Protein AF-A0A7T7BHZ4-F1 (afdb_monomer)

Mean predicted aligned error: 7.41 Å

Radius of gyration: 16.72 Å; Cα contacts (8 Å, |Δi|>4): 262; chains: 1; bounding box: 43×34×44 Å

Secondary structure (DSSP, 8-state):
-----EEEEEEEE-----B-TT--B--HHHHHHHHHHHHHHTTTGGGTSSPPEEEEESS--GGGGTTTTGGGTT-SEEEEEEEEE--TTEEE--TTT--TTHHHHHHHHHHHHHHTTEE-----GGGEEEE--SSSPPPEEEE--S--EESSS--

InterPro domains:
  IPR000719 Protein kinase domain [PS50011] (1-155)
  IPR011009 Protein kinase-like domain superfamily [SSF56112] (2-136)

Foldseek 3Di:
DPPADKDKDKDFPPDAPAADPLRFGPDQVVFVQVLLVLCVVLCLCVVVQAWHWDAKDDQDDLVVVPPVSVVNVPGPTRMIITITDDQPPKDQADPPPDDPVAVVQNVVSQVSSVVSQKDQVDPDSRQWIWGDDPDPPDIHIYGHDDDMGGNPRGD

Sequence (155 aa):
MDGQKYALKLFHDNGDPGYTEKGRDLNRFRCELNAHKKLFACGVCARSFVPKFYGYINRMDPAAFHPAFQHFSQDKLKPRAILLEYLPNAESLNCINYSDTLYPQAIEGMKEIHRAGVHHRDLYPRNLLLVRGQTDSWPAVTTKLPSWRDLEKHW

Organism: Penicillium digitatum (NCBI:txid36651)

Solvent-accessible surface area (backbone atoms only — not comparable to full-atom values): 8891 Å² total; per-residue (Å²): 131,82,88,77,71,66,34,76,49,77,39,86,40,87,71,86,74,51,56,47,97,51,55,42,72,60,37,66,65,61,33,38,53,51,26,49,52,35,33,50,75,64,47,40,26,83,68,59,31,32,67,41,75,78,51,69,46,80,59,45,66,34,75,85,44,64,74,83,32,56,90,51,66,79,50,92,36,51,31,34,36,41,36,32,54,50,65,70,74,55,36,58,36,47,99,78,80,64,51,86,78,45,51,60,44,42,52,50,35,51,52,52,39,46,74,43,42,30,42,52,90,49,87,50,46,71,26,28,25,35,33,53,54,99,54,98,55,76,66,44,42,27,58,46,91,56,69,40,32,54,54,89,48,57,118

pLDDT: mean 81.58, std 15.33, range [34.91, 96.38]

Nearest PDB structures (foldseek):
  4yzc-assembly2_B  TM=5.840E-01  e=8.422E-04  Homo sapiens
  6w3a-assembly1_A  TM=6.632E-01  e=2.604E-03  Homo sapiens
  4yzc-assembly1_A  TM=5.394E-01  e=2.953E-03  Homo sapiens
  4yzd-assembly3_C  TM=5.026E-01  e=2.158E-03  Homo sapiens
  4yzd-assembly1_A  TM=4.798E-01  e=7.105E-03  Homo sapiens

Structure (mmCIF, N/CA/C/O backbone):
data_AF-A0A7T7BHZ4-F1
#
_entry.id   AF-A0A7T7BHZ4-F1
#
loop_
_atom_site.group_PDB
_atom_site.id
_atom_site.type_symbol
_atom_site.label_atom_id
_atom_site.label_alt_id
_atom_site.label_comp_id
_atom_site.label_asym_id
_atom_site.label_entity_id
_atom_site.label_seq_id
_atom_site.pdbx_PDB_ins_code
_atom_site.Cartn_x
_atom_site.Cartn_y
_atom_site.Cartn_z
_atom_site.occupancy
_atom_site.B_iso_or_equiv
_atom_site.auth_seq_id
_atom_site.auth_comp_id
_atom_site.auth_asym_id
_atom_site.auth_atom_id
_atom_site.pdbx_PDB_model_num
ATOM 1 N N . MET A 1 1 ? -22.000 9.605 -16.236 1.00 44.59 1 MET A N 1
ATOM 2 C CA . MET A 1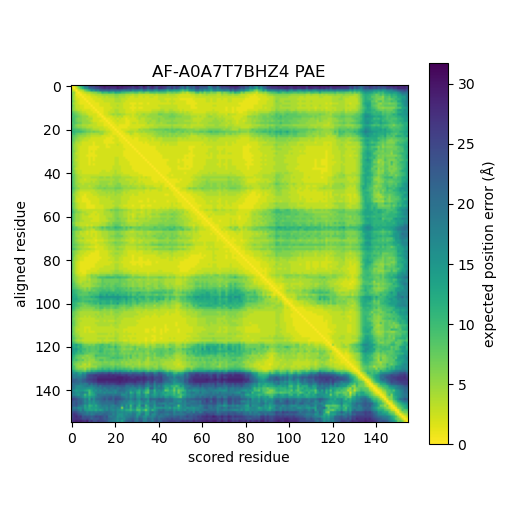 1 ? -21.024 8.776 -15.501 1.00 44.59 1 MET A CA 1
ATOM 3 C C . MET A 1 1 ? -20.749 9.506 -14.207 1.00 44.59 1 MET A C 1
ATOM 5 O O . MET A 1 1 ? -20.151 10.574 -14.259 1.00 44.59 1 MET A O 1
ATOM 9 N N . ASP A 1 2 ? -21.283 9.014 -13.094 1.00 58.66 2 ASP A N 1
ATOM 10 C CA . ASP A 1 2 ? -21.106 9.665 -11.796 1.00 58.66 2 ASP A CA 1
ATOM 11 C C . ASP A 1 2 ? -19.622 9.686 -11.430 1.00 58.66 2 AS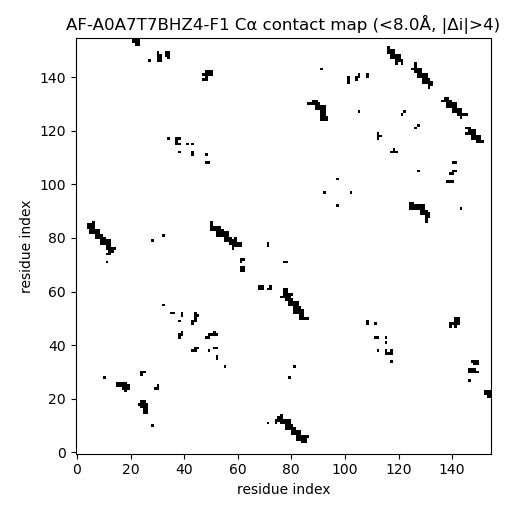P A C 1
ATOM 13 O O . ASP A 1 2 ? -18.925 8.680 -11.570 1.00 58.66 2 ASP A O 1
ATOM 17 N N . GLY A 1 3 ? -19.128 10.866 -11.043 1.00 78.38 3 GLY A N 1
ATOM 18 C CA . GLY A 1 3 ? -17.718 11.176 -10.797 1.00 78.38 3 GLY A CA 1
ATOM 19 C C . GLY A 1 3 ? -17.145 10.485 -9.560 1.00 78.38 3 GLY A C 1
ATOM 20 O O . GLY A 1 3 ? -16.725 11.149 -8.611 1.00 78.38 3 GLY A O 1
ATOM 21 N N . GLN A 1 4 ? -17.131 9.152 -9.565 1.00 84.81 4 GLN A N 1
ATOM 22 C CA . GLN A 1 4 ? -16.566 8.330 -8.507 1.00 84.81 4 GLN A CA 1
ATOM 23 C C . GLN A 1 4 ? -15.074 8.639 -8.356 1.00 84.81 4 GLN A C 1
ATOM 25 O O . GLN A 1 4 ? -14.287 8.499 -9.294 1.00 84.81 4 GLN A O 1
ATOM 30 N N . LYS A 1 5 ? -14.685 9.064 -7.152 1.00 90.38 5 LYS A N 1
ATOM 31 C CA . LYS A 1 5 ? -13.295 9.378 -6.821 1.00 90.38 5 LYS A CA 1
ATOM 32 C C . LYS A 1 5 ? -12.555 8.124 -6.367 1.00 90.38 5 LYS A C 1
ATOM 34 O O . LYS A 1 5 ? -13.116 7.275 -5.673 1.00 90.38 5 LYS A O 1
ATOM 39 N N . TYR A 1 6 ? -11.274 8.070 -6.714 1.00 91.44 6 TYR A N 1
ATOM 40 C CA . TYR A 1 6 ? -10.338 7.023 -6.316 1.00 91.44 6 TYR A CA 1
ATOM 41 C C . TYR A 1 6 ? -9.026 7.640 -5.841 1.00 91.44 6 TYR A C 1
ATOM 43 O O . TYR A 1 6 ? -8.652 8.734 -6.267 1.00 91.44 6 TYR A O 1
ATOM 51 N N . ALA A 1 7 ? -8.319 6.928 -4.969 1.00 91.19 7 ALA A N 1
ATOM 52 C CA . ALA A 1 7 ? -6.952 7.257 -4.611 1.00 91.19 7 ALA A CA 1
ATOM 53 C C . ALA A 1 7 ? -6.000 6.442 -5.493 1.00 91.19 7 ALA A C 1
ATOM 55 O O . ALA A 1 7 ? -6.056 5.212 -5.513 1.00 91.19 7 ALA A O 1
ATOM 56 N N . LEU A 1 8 ? -5.119 7.125 -6.221 1.00 92.19 8 LEU A N 1
ATOM 57 C CA . LEU A 1 8 ? -4.091 6.484 -7.030 1.00 92.19 8 LEU A CA 1
ATOM 58 C C . LEU A 1 8 ? -2.738 6.628 -6.336 1.00 92.19 8 LEU A C 1
ATOM 60 O O . LEU A 1 8 ? -2.242 7.739 -6.153 1.00 92.19 8 LEU A O 1
ATOM 64 N N . LYS A 1 9 ? -2.126 5.503 -5.966 1.00 91.94 9 LYS A N 1
ATOM 65 C CA . LYS A 1 9 ? -0.779 5.490 -5.397 1.00 91.94 9 LYS A CA 1
ATOM 66 C C . LYS A 1 9 ? 0.242 5.125 -6.465 1.00 91.94 9 LYS A C 1
ATOM 68 O O . LYS A 1 9 ? 0.214 4.008 -6.976 1.00 91.94 9 LYS A O 1
ATOM 73 N N . LEU A 1 10 ? 1.141 6.058 -6.768 1.00 92.56 10 LEU A N 1
ATOM 74 C CA . LEU A 1 10 ? 2.168 5.925 -7.802 1.00 92.56 10 LEU A CA 1
ATOM 75 C C . LEU A 1 10 ? 3.511 5.464 -7.235 1.00 92.56 10 LEU A C 1
ATOM 77 O O . LEU A 1 10 ? 3.883 5.798 -6.109 1.00 92.56 10 LEU A O 1
ATOM 81 N N . PHE A 1 11 ? 4.240 4.713 -8.053 1.00 93.25 11 PHE A N 1
ATOM 82 C CA . PHE A 1 11 ? 5.553 4.168 -7.745 1.00 93.25 11 PHE A CA 1
ATOM 83 C C . PHE A 1 11 ? 6.479 4.379 -8.942 1.00 93.25 11 PHE A C 1
ATOM 85 O O . PHE A 1 11 ? 6.131 3.992 -10.061 1.00 93.25 11 PHE A O 1
ATOM 92 N N . HIS A 1 12 ? 7.663 4.936 -8.683 1.00 93.00 12 HIS A N 1
ATOM 93 C CA . HIS A 1 12 ? 8.766 4.931 -9.643 1.00 93.00 12 HIS A CA 1
ATOM 94 C C . HIS A 1 12 ? 9.166 3.486 -9.953 1.00 93.00 12 HIS A C 1
ATOM 96 O O . HIS A 1 12 ? 9.281 2.661 -9.037 1.00 93.00 12 HIS A O 1
ATOM 102 N N . ASP A 1 13 ? 9.369 3.182 -11.232 1.00 93.69 13 ASP A N 1
ATOM 103 C CA . ASP A 1 13 ? 9.891 1.890 -11.665 1.00 93.69 13 ASP A CA 1
ATOM 104 C C . ASP A 1 13 ? 11.385 2.031 -11.980 1.00 93.69 13 ASP A C 1
ATOM 106 O O . ASP A 1 13 ? 11.783 2.659 -12.957 1.00 93.69 13 ASP A O 1
ATOM 110 N N . ASN A 1 14 ? 12.219 1.438 -11.126 1.00 90.38 14 ASN A N 1
ATOM 111 C CA . ASN A 1 14 ? 13.675 1.437 -11.277 1.00 90.38 14 ASN A CA 1
ATOM 112 C C . ASN A 1 14 ? 14.199 0.080 -11.789 1.00 90.38 14 ASN A C 1
ATOM 114 O O . ASN A 1 14 ? 15.398 -0.181 -11.719 1.00 90.38 14 ASN A O 1
ATOM 118 N N . GLY A 1 15 ? 13.313 -0.793 -12.285 1.00 91.50 15 GLY A N 1
ATOM 119 C CA . GLY A 1 15 ? 13.624 -2.178 -12.634 1.00 91.50 15 GLY A CA 1
ATOM 120 C C . GLY A 1 15 ? 13.419 -3.140 -11.461 1.00 91.50 15 GLY A C 1
ATOM 121 O O . GLY A 1 15 ? 12.872 -2.772 -10.419 1.00 91.50 15 GLY A O 1
ATOM 122 N N . ASP A 1 16 ? 13.824 -4.403 -11.633 1.00 93.00 16 ASP A N 1
ATOM 123 C CA . ASP A 1 16 ? 13.732 -5.401 -10.562 1.00 93.00 16 ASP A CA 1
ATOM 124 C C . ASP A 1 16 ? 14.998 -5.367 -9.687 1.00 93.00 16 ASP A C 1
ATOM 126 O O . ASP A 1 16 ? 16.063 -5.765 -10.158 1.00 93.00 16 ASP A O 1
ATOM 130 N N . PRO A 1 17 ? 14.911 -4.919 -8.420 1.00 92.81 17 PRO A N 1
ATOM 131 C CA . PRO A 1 17 ? 16.029 -4.996 -7.482 1.00 92.81 17 PRO A CA 1
ATOM 132 C C . PRO A 1 17 ? 16.268 -6.421 -6.956 1.00 92.81 17 PRO A C 1
ATOM 134 O O . PRO A 1 17 ? 17.215 -6.639 -6.206 1.00 92.81 17 PRO A O 1
ATOM 137 N N . GLY A 1 18 ? 15.403 -7.383 -7.296 1.00 93.94 18 GLY A N 1
ATOM 138 C CA . GLY A 1 18 ? 15.508 -8.770 -6.867 1.00 93.94 18 GLY A CA 1
ATOM 139 C C . GLY A 1 18 ? 15.081 -8.990 -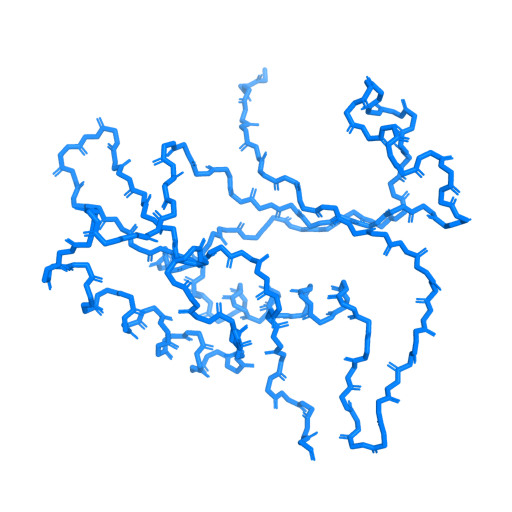5.416 1.00 93.94 18 GLY A C 1
ATOM 140 O O .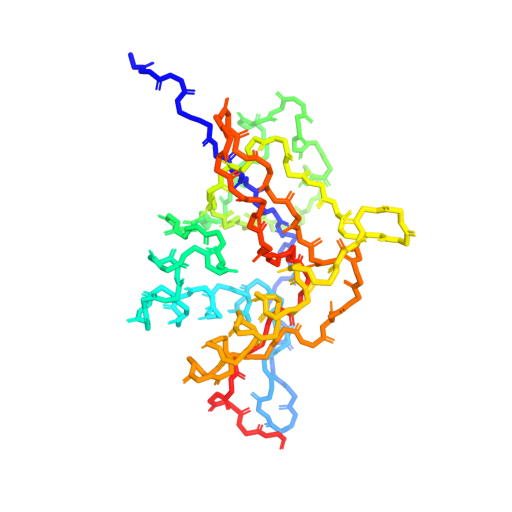 GLY A 1 18 ? 14.121 -8.390 -4.914 1.00 93.94 18 GLY A O 1
ATOM 141 N N . TYR A 1 19 ? 15.790 -9.900 -4.754 1.00 92.19 19 TYR A N 1
ATOM 142 C CA . TYR A 1 19 ? 15.498 -10.384 -3.409 1.00 92.19 19 TYR A CA 1
ATOM 143 C C . TYR A 1 19 ? 16.742 -10.266 -2.527 1.00 92.19 19 TYR A C 1
ATOM 145 O O . TYR A 1 19 ? 17.867 -10.323 -3.017 1.00 92.19 19 TYR A O 1
ATOM 153 N N . THR A 1 20 ? 16.561 -10.128 -1.214 1.00 89.81 20 THR A N 1
ATOM 154 C CA . THR A 1 20 ? 17.662 -10.364 -0.269 1.00 89.81 20 THR A CA 1
ATOM 155 C C . THR A 1 20 ? 18.021 -11.844 -0.220 1.00 89.81 20 THR A C 1
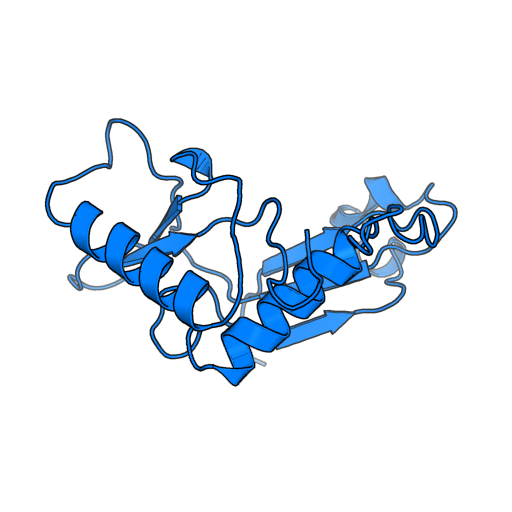ATOM 157 O O . THR A 1 20 ? 17.175 -12.676 -0.536 1.00 89.81 20 THR A O 1
ATOM 160 N N . GLU A 1 21 ? 19.176 -12.175 0.355 1.00 89.62 21 GLU A N 1
ATOM 161 C CA . GLU A 1 21 ? 19.589 -13.559 0.654 1.00 89.62 21 GLU A CA 1
ATOM 162 C C . GLU A 1 21 ? 18.509 -14.371 1.378 1.00 89.62 21 GLU A C 1
ATOM 164 O O . GLU A 1 21 ? 18.260 -15.523 1.044 1.00 89.62 21 GLU A O 1
ATOM 169 N N . LYS A 1 22 ? 17.790 -13.740 2.311 1.00 88.19 22 LYS A N 1
ATOM 170 C CA . LYS A 1 22 ? 16.705 -14.381 3.060 1.00 88.19 22 LYS A CA 1
ATOM 171 C C . LYS A 1 22 ? 15.368 -14.453 2.303 1.00 88.19 22 LYS A C 1
ATOM 173 O O . LYS A 1 22 ? 14.334 -14.719 2.883 1.00 88.19 22 LYS A O 1
ATOM 178 N N . GLY A 1 23 ? 15.345 -14.158 1.003 1.00 85.38 23 GLY A N 1
ATOM 179 C CA . GLY A 1 23 ? 14.140 -14.242 0.167 1.00 85.38 23 GLY A CA 1
ATOM 180 C C . GLY A 1 23 ? 13.175 -13.051 0.259 1.00 85.38 23 GLY A C 1
ATOM 181 O O . GLY A 1 23 ? 12.141 -13.046 -0.415 1.00 85.38 23 GLY A O 1
ATOM 182 N N . ARG A 1 24 ? 13.496 -12.001 1.031 1.00 83.56 24 ARG A N 1
ATOM 183 C CA . ARG A 1 24 ? 12.696 -10.767 1.065 1.00 83.56 24 ARG A CA 1
ATOM 184 C C . ARG A 1 24 ? 12.749 -10.052 -0.277 1.00 83.56 24 ARG A C 1
ATOM 186 O O . ARG A 1 24 ? 13.814 -9.686 -0.759 1.00 83.56 24 ARG A O 1
ATOM 193 N N . ASP A 1 25 ? 11.574 -9.757 -0.807 1.00 89.50 25 ASP A N 1
ATOM 194 C CA . ASP A 1 25 ? 11.404 -8.974 -2.023 1.00 89.50 25 ASP A CA 1
ATOM 195 C C . ASP A 1 25 ? 11.810 -7.507 -1.813 1.00 89.50 25 ASP A C 1
ATOM 197 O O . ASP A 1 25 ? 11.361 -6.850 -0.865 1.00 89.50 25 ASP A O 1
ATOM 201 N N . LEU A 1 26 ? 12.687 -6.996 -2.677 1.00 89.75 26 LEU A N 1
ATOM 202 C CA . LEU A 1 26 ? 13.167 -5.615 -2.615 1.00 89.75 26 LEU A CA 1
ATOM 203 C C . LEU A 1 26 ? 12.317 -4.661 -3.463 1.00 89.75 26 LEU A C 1
ATOM 205 O O . LEU A 1 26 ? 12.443 -3.442 -3.330 1.00 89.75 26 LEU A O 1
ATOM 209 N N . ASN A 1 27 ? 11.418 -5.179 -4.304 1.00 91.81 27 ASN A N 1
ATOM 210 C CA . ASN A 1 27 ? 10.570 -4.348 -5.144 1.00 91.81 27 ASN A CA 1
ATOM 211 C C . ASN A 1 27 ? 9.381 -3.803 -4.335 1.00 91.81 27 ASN A C 1
ATOM 213 O O . ASN A 1 27 ? 8.424 -4.516 -4.030 1.00 91.81 27 ASN A O 1
ATOM 217 N N . ARG A 1 28 ? 9.422 -2.503 -4.013 1.00 89.19 28 ARG A N 1
ATOM 218 C CA . ARG A 1 28 ? 8.400 -1.832 -3.190 1.00 89.19 28 ARG A CA 1
ATOM 219 C C . ARG A 1 28 ? 6.984 -1.972 -3.758 1.00 89.19 28 ARG A C 1
ATOM 221 O O . ARG A 1 28 ? 6.063 -2.242 -2.993 1.00 89.19 28 ARG A O 1
ATOM 228 N N . PHE A 1 29 ? 6.813 -1.804 -5.071 1.00 92.19 29 PHE A N 1
ATOM 229 C CA . PHE A 1 29 ? 5.509 -1.955 -5.721 1.00 92.19 29 PHE A CA 1
ATOM 230 C C . PHE A 1 29 ? 4.992 -3.394 -5.598 1.00 92.19 29 PHE A C 1
ATOM 232 O O . PHE A 1 29 ? 3.834 -3.596 -5.249 1.00 92.19 29 PHE A O 1
ATOM 239 N N . ARG A 1 30 ? 5.849 -4.397 -5.840 1.00 92.75 30 ARG A N 1
ATOM 240 C CA . ARG A 1 30 ? 5.487 -5.823 -5.752 1.00 92.75 30 ARG A CA 1
ATOM 241 C C . ARG A 1 30 ? 5.090 -6.214 -4.328 1.00 92.75 30 ARG A C 1
ATOM 243 O O . ARG A 1 30 ? 4.054 -6.850 -4.152 1.00 92.75 30 ARG A O 1
ATOM 250 N N . CYS A 1 31 ? 5.855 -5.777 -3.327 1.00 91.06 31 CYS A N 1
ATOM 251 C CA . CYS A 1 31 ? 5.519 -5.963 -1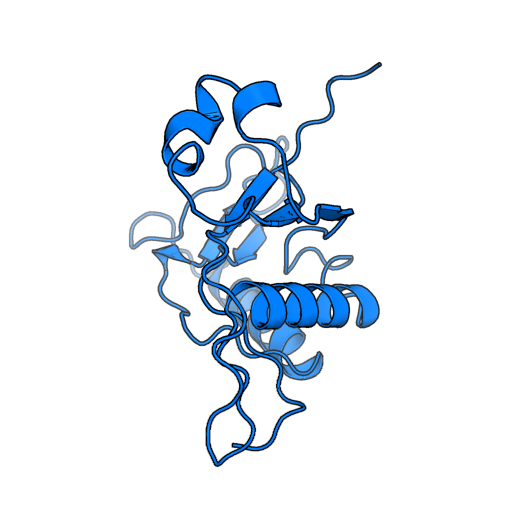.912 1.00 91.06 31 CYS A CA 1
ATOM 252 C C . CYS A 1 31 ? 4.138 -5.399 -1.572 1.00 91.06 31 CYS A C 1
ATOM 254 O O . CYS A 1 31 ? 3.309 -6.094 -0.988 1.00 91.06 31 CYS A O 1
ATOM 256 N N . GLU A 1 32 ? 3.879 -4.152 -1.965 1.00 90.69 32 GLU A N 1
ATOM 257 C CA . GLU A 1 32 ? 2.639 -3.474 -1.604 1.00 90.69 32 GLU A CA 1
ATOM 258 C C . GLU A 1 32 ? 1.423 -4.018 -2.368 1.00 90.69 32 GLU A C 1
ATOM 260 O O . GLU A 1 32 ? 0.359 -4.220 -1.783 1.00 90.69 32 GLU A O 1
ATOM 265 N N . LEU A 1 33 ? 1.591 -4.348 -3.651 1.00 93.06 33 LEU A N 1
ATOM 266 C CA . LEU A 1 33 ? 0.559 -5.005 -4.447 1.00 93.06 33 LEU A CA 1
ATOM 267 C C . LEU A 1 33 ? 0.173 -6.366 -3.853 1.00 93.06 33 LEU A C 1
ATOM 269 O O . LEU A 1 33 ? -1.014 -6.674 -3.758 1.00 93.06 33 LEU A O 1
ATOM 273 N N . ASN A 1 34 ? 1.154 -7.176 -3.447 1.00 92.75 34 ASN A N 1
ATOM 274 C CA . ASN A 1 34 ? 0.889 -8.483 -2.845 1.00 92.75 34 ASN A CA 1
ATOM 275 C C . ASN A 1 34 ? 0.176 -8.348 -1.498 1.00 92.75 34 ASN A C 1
ATOM 277 O O . ASN A 1 34 ? -0.793 -9.063 -1.258 1.00 92.75 34 ASN A O 1
ATOM 281 N N . ALA A 1 35 ? 0.579 -7.384 -0.665 1.00 91.06 35 ALA A N 1
ATOM 282 C CA . ALA A 1 35 ? -0.115 -7.099 0.585 1.00 91.06 35 ALA A CA 1
ATOM 283 C C . ALA A 1 35 ? -1.593 -6.744 0.350 1.00 91.06 35 ALA A C 1
ATOM 285 O O . ALA A 1 35 ? -2.469 -7.320 0.990 1.00 91.06 35 ALA A O 1
ATOM 286 N N . HIS A 1 36 ? -1.902 -5.868 -0.611 1.00 91.56 36 HIS A N 1
ATOM 287 C CA . HIS A 1 36 ? -3.296 -5.545 -0.929 1.00 91.56 36 HIS A CA 1
ATOM 288 C C . HIS A 1 36 ? -4.085 -6.716 -1.493 1.00 91.56 36 HIS A C 1
ATOM 290 O O . HIS A 1 36 ? -5.237 -6.900 -1.107 1.00 91.56 36 HIS A O 1
ATOM 296 N N . LYS A 1 37 ? -3.476 -7.538 -2.352 1.00 93.38 37 LYS A N 1
ATOM 297 C CA . LYS A 1 37 ? -4.117 -8.762 -2.846 1.00 93.38 37 LYS A CA 1
ATOM 298 C C . LYS A 1 37 ? -4.477 -9.711 -1.702 1.00 93.38 37 LYS A C 1
ATOM 300 O O . LYS A 1 37 ? -5.581 -10.245 -1.706 1.00 93.38 37 LYS A O 1
ATOM 305 N N . LYS A 1 38 ? -3.598 -9.873 -0.707 1.00 92.75 38 LYS A N 1
ATOM 306 C CA . LYS A 1 38 ? -3.866 -10.699 0.481 1.00 92.75 38 LYS A CA 1
ATOM 307 C C . LYS A 1 38 ? -4.966 -10.125 1.357 1.00 92.75 38 LYS A C 1
ATOM 309 O O . LYS A 1 38 ? -5.921 -10.824 1.674 1.00 92.75 38 LYS A O 1
ATOM 314 N N . LEU A 1 39 ? -4.886 -8.837 1.682 1.00 90.62 39 LEU A N 1
ATOM 315 C CA . LEU A 1 39 ? -5.904 -8.155 2.486 1.00 90.62 39 LEU A CA 1
ATOM 316 C C . LEU A 1 39 ? -7.286 -8.204 1.819 1.00 90.62 39 LEU A C 1
ATOM 318 O O . LEU A 1 39 ? -8.294 -8.388 2.503 1.00 90.62 39 LEU A O 1
ATOM 322 N N . PHE A 1 40 ? -7.329 -8.088 0.490 1.00 92.12 40 PHE A N 1
ATOM 323 C CA . PHE A 1 40 ? -8.544 -8.255 -0.298 1.00 92.12 40 PHE A CA 1
ATOM 324 C C . PHE A 1 40 ? -9.063 -9.699 -0.243 1.00 92.12 40 PHE A C 1
ATOM 326 O O . PHE A 1 40 ? -10.222 -9.908 0.110 1.00 92.12 40 PHE A O 1
ATOM 333 N N . ALA A 1 41 ? -8.208 -10.691 -0.514 1.00 93.62 41 ALA A N 1
ATOM 334 C CA . ALA A 1 41 ? -8.576 -12.109 -0.498 1.00 93.62 41 ALA A CA 1
ATOM 335 C C . ALA A 1 41 ? -9.062 -12.591 0.882 1.00 93.62 41 ALA A C 1
ATOM 337 O O . ALA A 1 41 ? -9.980 -13.399 0.964 1.00 93.62 41 ALA A O 1
ATOM 338 N N . CYS A 1 42 ? -8.498 -12.056 1.968 1.00 92.56 42 CYS A N 1
ATOM 339 C CA . CYS A 1 42 ? -8.901 -12.353 3.345 1.00 92.56 42 CYS A CA 1
ATOM 340 C C . CYS A 1 42 ? -10.089 -11.503 3.844 1.00 92.56 42 CYS A C 1
ATOM 342 O O . CYS A 1 42 ? -10.410 -11.534 5.033 1.00 92.56 42 CYS A O 1
ATOM 344 N N . GLY A 1 43 ? -10.716 -10.686 2.988 1.00 90.56 43 GLY A N 1
ATOM 345 C CA . GLY A 1 43 ? -11.881 -9.876 3.356 1.00 90.56 43 GLY A CA 1
ATOM 346 C C . GLY A 1 43 ? -11.598 -8.770 4.382 1.00 90.56 43 GLY A C 1
ATOM 347 O O . GLY A 1 43 ? -12.524 -8.259 5.012 1.00 90.56 43 GLY A O 1
ATOM 348 N N . VAL A 1 44 ? -10.336 -8.373 4.584 1.00 88.38 44 VAL A N 1
ATOM 349 C CA . VAL A 1 44 ? -9.979 -7.280 5.509 1.00 88.38 44 VAL A CA 1
ATOM 350 C C . VAL A 1 44 ? -10.523 -5.943 4.995 1.00 88.38 44 VAL A C 1
ATOM 352 O O . VAL A 1 44 ? -11.064 -5.161 5.774 1.00 88.38 44 VAL A O 1
ATOM 355 N N . CYS A 1 45 ? -10.465 -5.713 3.678 1.00 86.19 45 CYS A N 1
ATOM 356 C CA . CYS A 1 45 ? -11.024 -4.514 3.042 1.00 86.19 45 CYS A CA 1
ATOM 357 C C . CYS A 1 45 ? -12.547 -4.392 3.230 1.00 86.19 45 CYS A C 1
ATOM 359 O O . CYS A 1 45 ? -13.055 -3.296 3.438 1.00 86.19 45 CYS A O 1
ATOM 361 N N . ALA A 1 46 ? -13.286 -5.507 3.184 1.00 85.56 46 ALA A N 1
ATOM 362 C CA . ALA A 1 46 ? -14.745 -5.506 3.348 1.00 85.56 46 ALA A CA 1
ATOM 363 C C . ALA A 1 46 ? -15.185 -5.135 4.775 1.00 85.56 46 ALA A C 1
ATOM 365 O O . ALA A 1 46 ? -16.307 -4.684 4.981 1.00 85.56 46 ALA A O 1
ATOM 366 N N . ARG A 1 47 ? -14.284 -5.301 5.750 1.00 84.31 47 ARG A N 1
ATOM 367 C CA . ARG A 1 47 ? -14.484 -4.947 7.160 1.00 84.31 47 ARG A CA 1
ATOM 368 C C . ARG A 1 47 ? -13.990 -3.536 7.498 1.00 84.31 47 ARG A C 1
ATOM 370 O O . ARG A 1 47 ? -13.923 -3.181 8.667 1.00 84.31 47 ARG A O 1
ATOM 377 N N . SER A 1 48 ? -13.636 -2.739 6.487 1.00 83.62 48 SER A N 1
ATOM 378 C CA . SER A 1 48 ? -13.276 -1.316 6.599 1.00 83.62 48 SER A CA 1
ATOM 379 C C . SER A 1 48 ? -12.024 -0.991 7.429 1.00 83.62 48 SER A C 1
ATOM 381 O O . SER A 1 48 ? -11.769 0.174 7.720 1.00 83.62 48 SER A O 1
ATOM 383 N N . PHE A 1 49 ? -11.190 -1.981 7.766 1.00 82.69 49 PHE A N 1
ATOM 384 C CA . PHE A 1 49 ? -9.909 -1.743 8.451 1.00 82.69 49 PHE A CA 1
ATOM 385 C C . PHE A 1 49 ? -8.809 -1.238 7.508 1.00 82.69 49 PHE A C 1
ATOM 387 O O . PHE A 1 49 ? -7.861 -0.570 7.923 1.00 82.69 49 PHE A O 1
ATOM 394 N N . VAL A 1 50 ? -8.927 -1.536 6.215 1.00 85.50 50 VAL A N 1
ATOM 395 C CA . VAL A 1 50 ? -7.996 -1.137 5.150 1.00 85.50 50 VAL A CA 1
ATOM 396 C C . VAL A 1 50 ? -8.830 -0.587 3.989 1.00 85.50 50 VAL A C 1
ATOM 398 O O . VAL A 1 50 ? -9.892 -1.159 3.729 1.00 85.50 50 VAL A O 1
ATOM 401 N N . PRO A 1 51 ? -8.382 0.461 3.266 1.00 88.50 51 PRO A N 1
ATOM 402 C CA . PRO A 1 51 ? -9.127 0.975 2.119 1.00 88.50 51 PRO A CA 1
ATOM 403 C C . PRO A 1 51 ? -9.372 -0.132 1.085 1.00 88.50 51 PRO A C 1
ATOM 405 O O . PRO A 1 51 ? -8.521 -1.013 0.901 1.00 88.50 51 PRO A O 1
ATOM 408 N N . LYS A 1 52 ? -10.509 -0.096 0.380 1.00 90.31 52 LYS A N 1
ATOM 409 C CA . LYS A 1 52 ? -10.765 -1.078 -0.688 1.00 90.31 52 LYS A CA 1
ATOM 410 C C . LYS A 1 52 ? -9.691 -1.007 -1.770 1.00 90.31 52 LYS A C 1
ATOM 412 O O . LYS A 1 52 ? -9.259 0.071 -2.176 1.00 90.31 52 LYS A O 1
ATOM 417 N N . PHE A 1 53 ? -9.292 -2.180 -2.249 1.00 91.44 53 PHE A N 1
ATOM 418 C CA . PHE A 1 53 ? -8.377 -2.350 -3.370 1.00 91.44 53 PHE A CA 1
ATOM 419 C C . PHE A 1 53 ? -9.172 -2.610 -4.650 1.00 91.44 53 PHE A C 1
ATOM 421 O O . PHE A 1 53 ? -9.958 -3.554 -4.699 1.00 91.44 53 PHE A O 1
ATOM 428 N N . TYR A 1 54 ? -8.955 -1.791 -5.682 1.00 94.31 54 TYR A N 1
ATOM 429 C CA . TYR A 1 54 ? -9.654 -1.915 -6.969 1.00 94.31 54 TYR A CA 1
ATOM 430 C C . TYR A 1 54 ? -8.788 -2.507 -8.080 1.00 94.31 54 TYR A C 1
ATOM 432 O O . TYR A 1 54 ? -9.310 -2.935 -9.105 1.00 94.31 54 TYR A O 1
ATOM 440 N N . GLY A 1 55 ? -7.467 -2.531 -7.904 1.00 95.31 55 GLY A N 1
ATOM 441 C CA . GLY A 1 55 ? -6.550 -3.068 -8.901 1.00 95.31 55 GLY A CA 1
ATOM 442 C C . GLY A 1 55 ? -5.246 -2.292 -8.989 1.00 95.31 55 GLY A C 1
ATOM 443 O O . GLY A 1 55 ? -4.882 -1.514 -8.105 1.00 95.31 55 GLY A O 1
ATOM 444 N N . TYR A 1 56 ? -4.522 -2.519 -10.078 1.00 96.38 56 TYR A N 1
ATOM 445 C CA . TYR A 1 56 ? -3.257 -1.855 -10.357 1.00 96.38 56 TYR A CA 1
ATOM 446 C C . TYR A 1 56 ? -3.119 -1.561 -11.848 1.00 96.38 56 TYR A C 1
ATOM 448 O O . TYR A 1 56 ? -3.703 -2.244 -12.687 1.00 96.38 56 TYR A O 1
ATOM 456 N N . ILE A 1 57 ? -2.306 -0.560 -12.171 1.00 94.69 57 ILE A N 1
ATOM 457 C CA . ILE A 1 57 ? -1.965 -0.184 -13.541 1.00 94.69 57 ILE A CA 1
ATOM 458 C C . ILE A 1 57 ? -0.475 -0.434 -13.731 1.00 94.69 57 ILE A C 1
ATOM 460 O O . ILE A 1 57 ? 0.366 0.051 -12.969 1.00 94.69 57 ILE A O 1
ATOM 464 N N . ASN A 1 58 ? -0.152 -1.223 -14.752 1.00 91.75 58 ASN A N 1
ATOM 465 C CA . ASN A 1 58 ? 1.221 -1.496 -15.139 1.00 91.75 58 ASN A CA 1
ATOM 466 C C . ASN A 1 58 ? 1.658 -0.497 -16.214 1.00 91.75 58 ASN A C 1
ATOM 468 O O . ASN A 1 58 ? 0.957 -0.361 -17.212 1.00 91.75 58 ASN A O 1
ATOM 472 N N . ARG A 1 59 ? 2.824 0.139 -16.043 1.00 92.31 59 ARG A N 1
ATOM 473 C CA . ARG A 1 59 ? 3.426 1.054 -17.032 1.00 92.31 59 ARG A CA 1
ATOM 474 C C . ARG A 1 59 ? 2.477 2.173 -17.481 1.00 92.31 59 ARG A C 1
ATOM 476 O O . ARG A 1 59 ? 2.128 2.284 -18.655 1.00 92.31 59 ARG A O 1
ATOM 483 N N . MET A 1 60 ? 2.081 3.008 -16.533 1.00 92.50 60 MET A N 1
ATOM 484 C CA . MET A 1 60 ? 1.246 4.179 -16.772 1.00 92.50 60 MET A CA 1
ATOM 485 C C . MET A 1 60 ? 1.989 5.231 -17.601 1.00 92.50 60 MET A C 1
ATOM 487 O O . MET A 1 60 ? 3.170 5.469 -17.373 1.00 92.50 60 MET A O 1
ATOM 491 N N . ASP A 1 61 ? 1.303 5.858 -18.555 1.00 92.44 61 ASP A N 1
ATOM 492 C CA . ASP A 1 61 ? 1.849 6.983 -19.314 1.00 92.44 61 ASP A CA 1
ATOM 493 C C . ASP A 1 61 ? 1.706 8.294 -18.517 1.00 92.44 61 ASP A C 1
ATOM 495 O O . ASP A 1 61 ? 0.573 8.737 -18.315 1.00 92.44 61 ASP A O 1
ATOM 499 N N . PRO A 1 62 ? 2.803 8.932 -18.059 1.00 91.56 62 PRO A N 1
ATOM 500 C CA . PRO A 1 62 ? 2.719 10.187 -17.314 1.00 91.56 62 PRO A CA 1
ATOM 501 C C . PRO A 1 62 ? 2.118 11.339 -18.129 1.00 91.56 62 PRO A C 1
ATOM 503 O O . PRO A 1 62 ? 1.464 12.211 -17.555 1.00 91.56 62 PRO A O 1
ATOM 506 N N . ALA A 1 63 ? 2.289 11.336 -19.458 1.00 91.69 63 ALA A N 1
ATOM 507 C CA . ALA A 1 63 ? 1.803 12.410 -20.325 1.00 91.69 63 ALA A CA 1
ATOM 508 C C . ALA A 1 63 ? 0.268 12.475 -20.365 1.00 91.69 63 ALA A C 1
ATOM 510 O O . ALA A 1 63 ? -0.302 13.564 -20.423 1.00 91.69 63 ALA A O 1
ATOM 511 N N . ALA A 1 64 ? -0.405 11.326 -20.240 1.00 91.00 64 ALA A N 1
ATOM 512 C CA . ALA A 1 64 ? -1.866 11.237 -20.208 1.00 91.00 64 ALA A CA 1
ATOM 513 C C . ALA A 1 64 ? -2.497 11.913 -18.973 1.00 91.00 64 ALA A C 1
ATOM 515 O O . ALA A 1 64 ? -3.696 12.175 -18.958 1.00 91.00 64 ALA A O 1
ATOM 516 N N . PHE A 1 65 ? -1.696 12.201 -17.943 1.00 89.19 65 PHE A N 1
ATOM 517 C CA . PHE A 1 65 ? -2.134 12.796 -16.678 1.00 89.19 65 PHE A CA 1
ATOM 518 C C . PHE A 1 65 ? -1.389 14.100 -16.370 1.00 89.19 65 PHE A C 1
ATOM 520 O O . PHE A 1 65 ? -1.230 14.486 -15.209 1.00 89.19 65 PHE A O 1
ATOM 527 N N . HIS A 1 66 ? -0.895 14.782 -17.401 1.00 84.75 66 HIS A N 1
ATOM 528 C CA . HIS A 1 66 ? -0.248 16.076 -17.245 1.00 84.75 66 HIS A CA 1
ATOM 529 C C . HIS A 1 66 ? -1.237 17.126 -16.686 1.00 84.75 66 HIS A C 1
ATOM 531 O O . HIS A 1 66 ? -2.377 17.186 -17.147 1.00 84.75 66 HIS A O 1
ATOM 537 N N . PRO A 1 67 ? -0.838 17.978 -15.718 1.00 91.75 67 PRO A N 1
ATOM 538 C CA . PRO A 1 67 ? 0.502 18.110 -15.130 1.00 91.75 67 PRO A CA 1
ATOM 539 C C . PRO A 1 67 ? 0.740 17.240 -13.886 1.00 91.75 67 PRO A C 1
ATOM 541 O O . PRO A 1 67 ? 1.853 17.212 -13.365 1.00 91.75 67 PRO A O 1
ATOM 544 N N . ALA A 1 68 ? -0.275 16.526 -13.391 1.00 90.44 68 ALA A N 1
ATOM 545 C CA . ALA A 1 68 ? -0.226 15.843 -12.099 1.00 90.44 68 ALA A CA 1
ATOM 546 C C . ALA A 1 68 ? 0.946 14.855 -11.980 1.00 90.44 68 ALA A C 1
ATOM 548 O O . ALA A 1 68 ? 1.527 14.725 -10.902 1.00 90.44 68 ALA A O 1
ATOM 549 N N . PHE A 1 69 ? 1.315 14.172 -13.071 1.00 92.06 69 PHE A N 1
ATOM 550 C CA . PHE A 1 69 ? 2.379 13.154 -13.066 1.00 92.06 69 PHE A CA 1
ATOM 551 C C . PHE A 1 69 ? 3.695 13.626 -13.701 1.00 92.06 69 PHE A C 1
ATOM 553 O O . PHE A 1 69 ? 4.551 12.800 -14.010 1.00 92.06 69 PHE A O 1
ATOM 560 N N . GLN A 1 70 ? 3.910 14.940 -13.837 1.00 91.62 70 GLN A N 1
ATOM 561 C CA . GLN A 1 70 ? 5.125 15.498 -14.454 1.00 91.62 70 GLN A CA 1
ATOM 562 C C . GLN A 1 70 ? 6.437 15.017 -13.804 1.00 91.62 70 GLN A C 1
ATOM 564 O O . GLN A 1 70 ? 7.458 14.896 -14.475 1.00 91.62 70 GLN A O 1
ATOM 569 N N . HIS A 1 71 ? 6.413 14.694 -12.507 1.00 90.25 71 HIS A N 1
ATOM 570 C CA . HIS A 1 71 ? 7.582 14.199 -11.773 1.00 90.25 71 HIS A CA 1
ATOM 571 C C . HIS A 1 71 ? 8.046 12.804 -12.222 1.00 90.25 71 HIS A C 1
ATOM 573 O O . HIS A 1 71 ? 9.166 12.423 -11.907 1.00 90.25 71 HIS A O 1
ATOM 579 N N . PHE A 1 72 ? 7.217 12.067 -12.966 1.00 92.25 72 PHE A N 1
ATOM 580 C CA . PHE A 1 72 ? 7.554 10.765 -13.548 1.00 92.25 72 PHE A CA 1
ATOM 581 C C . PHE A 1 72 ? 7.977 10.867 -15.019 1.00 92.25 72 PHE A C 1
ATOM 583 O O . PHE A 1 72 ? 8.373 9.868 -15.612 1.00 92.25 72 PHE A O 1
ATOM 590 N N . SER A 1 73 ? 7.896 12.052 -15.637 1.00 90.31 73 SER A N 1
ATOM 591 C CA . SER A 1 73 ? 8.178 12.226 -17.070 1.00 90.31 73 SER A CA 1
ATOM 592 C C . SER A 1 73 ? 9.636 11.952 -17.446 1.00 90.31 73 SER A C 1
ATOM 594 O O . SER A 1 73 ? 9.920 11.706 -18.613 1.00 90.31 73 SER A O 1
ATOM 596 N N . GLN A 1 74 ? 10.550 12.012 -16.474 1.00 90.62 74 GLN A N 1
ATOM 597 C CA . GLN A 1 74 ? 11.981 11.747 -16.660 1.00 90.62 74 GLN A CA 1
ATOM 598 C C . GLN A 1 74 ? 12.391 10.341 -16.193 1.00 90.62 74 GLN A C 1
ATOM 600 O O . GLN A 1 74 ? 13.571 9.992 -16.261 1.00 90.62 74 GLN A O 1
ATOM 605 N N . ASP A 1 75 ? 11.447 9.523 -15.714 1.00 93.25 75 ASP A N 1
ATOM 606 C CA . ASP A 1 75 ? 11.749 8.154 -15.306 1.00 93.25 75 ASP A CA 1
ATOM 607 C C . ASP A 1 75 ? 12.133 7.311 -16.527 1.00 93.25 75 ASP A C 1
ATOM 609 O O . ASP A 1 75 ? 11.484 7.340 -17.574 1.00 93.25 75 ASP A O 1
ATOM 613 N N . LYS A 1 76 ? 13.167 6.479 -16.370 1.00 93.06 76 LYS A N 1
ATOM 614 C CA . LYS A 1 76 ? 13.604 5.551 -17.423 1.00 93.06 76 LYS A CA 1
ATOM 615 C C . LYS A 1 76 ? 12.527 4.517 -17.771 1.00 93.06 76 LYS A C 1
ATOM 617 O O . LYS A 1 76 ? 12.438 4.081 -18.919 1.00 93.06 76 LYS A O 1
ATOM 622 N N . LEU A 1 77 ? 11.745 4.082 -16.784 1.00 94.69 77 LEU A N 1
ATOM 623 C CA . LEU A 1 77 ? 10.638 3.146 -16.958 1.00 94.69 77 LEU A CA 1
ATOM 624 C C . LEU A 1 77 ? 9.335 3.808 -16.524 1.00 94.69 77 LEU A C 1
ATOM 626 O O . LEU A 1 77 ? 9.294 4.578 -15.570 1.00 94.69 77 LEU A O 1
ATOM 630 N N . LYS A 1 78 ? 8.248 3.463 -17.215 1.00 94.94 78 LYS A N 1
ATOM 631 C CA . LYS A 1 78 ? 6.922 3.999 -16.908 1.00 94.94 78 LYS A CA 1
ATOM 632 C C . LYS A 1 78 ? 6.490 3.616 -15.484 1.00 94.94 78 LYS A C 1
ATOM 634 O O . LYS A 1 78 ? 6.589 2.432 -15.141 1.00 94.94 78 LYS A O 1
ATOM 639 N N . PRO A 1 79 ? 5.941 4.556 -14.693 1.00 95.56 79 PRO A N 1
ATOM 640 C CA . PRO A 1 79 ? 5.529 4.284 -13.324 1.00 95.56 79 PRO A CA 1
ATOM 641 C C . PRO A 1 79 ? 4.432 3.224 -13.252 1.00 95.56 79 PRO A C 1
ATOM 643 O O . PRO A 1 79 ? 3.705 2.939 -14.210 1.00 95.56 79 PRO A O 1
ATOM 646 N N . ARG A 1 80 ? 4.288 2.642 -12.066 1.00 95.81 80 ARG A N 1
ATOM 647 C CA . ARG A 1 80 ? 3.240 1.666 -11.751 1.00 95.81 80 ARG A CA 1
ATOM 648 C C . ARG A 1 80 ? 2.332 2.258 -10.689 1.00 95.81 80 ARG A C 1
ATOM 650 O O . ARG A 1 80 ? 2.779 3.063 -9.873 1.00 95.81 80 ARG A O 1
ATOM 657 N N . ALA A 1 81 ? 1.063 1.869 -10.693 1.00 94.25 81 ALA A N 1
ATOM 658 C CA . ALA A 1 81 ? 0.090 2.446 -9.777 1.00 94.25 81 ALA A CA 1
ATOM 659 C C . ALA A 1 81 ? -0.807 1.393 -9.138 1.00 94.25 81 ALA A C 1
ATOM 661 O O . ALA A 1 81 ? -1.132 0.391 -9.771 1.00 94.25 81 ALA A O 1
ATOM 662 N N . ILE A 1 82 ? -1.233 1.643 -7.904 1.00 95.00 82 ILE A N 1
ATOM 663 C CA . ILE A 1 82 ? -2.279 0.880 -7.218 1.00 95.00 82 ILE A CA 1
ATOM 664 C C . ILE A 1 82 ? -3.493 1.792 -7.031 1.00 95.00 82 ILE A C 1
ATOM 666 O O . ILE A 1 82 ? -3.344 2.940 -6.605 1.00 95.00 82 ILE A O 1
ATOM 670 N N . LEU A 1 83 ? -4.677 1.282 -7.373 1.00 94.81 83 LEU A N 1
ATOM 671 C CA . LEU A 1 83 ? -5.948 1.994 -7.276 1.00 94.81 83 LEU A CA 1
ATOM 672 C C . LEU A 1 83 ? -6.694 1.570 -6.007 1.00 94.81 83 LEU A C 1
ATOM 674 O O . LEU A 1 83 ? -6.970 0.384 -5.806 1.00 94.81 83 LEU A O 1
ATOM 678 N N . LEU A 1 84 ? -7.024 2.549 -5.169 1.00 92.62 84 LEU A N 1
ATOM 679 C CA . LEU A 1 84 ? -7.614 2.359 -3.847 1.00 92.62 84 LEU A CA 1
ATOM 680 C C . LEU A 1 84 ? -8.867 3.218 -3.652 1.00 92.62 84 LEU A C 1
ATOM 682 O O . LEU A 1 84 ? -9.124 4.174 -4.388 1.00 92.62 84 LEU A O 1
ATOM 686 N N . GLU A 1 85 ? -9.631 2.884 -2.617 1.00 90.69 85 GLU A N 1
ATOM 687 C CA . GLU A 1 85 ? -10.722 3.705 -2.095 1.00 90.69 85 GLU A CA 1
ATOM 688 C C . GLU A 1 85 ? -10.255 5.112 -1.757 1.00 90.69 85 GLU A C 1
ATOM 690 O O . GLU A 1 85 ? -9.298 5.323 -1.010 1.00 90.69 85 GLU A O 1
ATOM 695 N N . TYR A 1 86 ? -10.951 6.087 -2.338 1.00 88.62 86 TYR A N 1
ATOM 696 C CA . TYR A 1 86 ? -10.841 7.464 -1.907 1.00 88.62 86 TYR A CA 1
ATOM 697 C C . TYR A 1 86 ? -11.665 7.642 -0.638 1.00 88.62 86 TYR A C 1
ATOM 699 O O . TYR A 1 86 ? -12.882 7.465 -0.655 1.00 88.6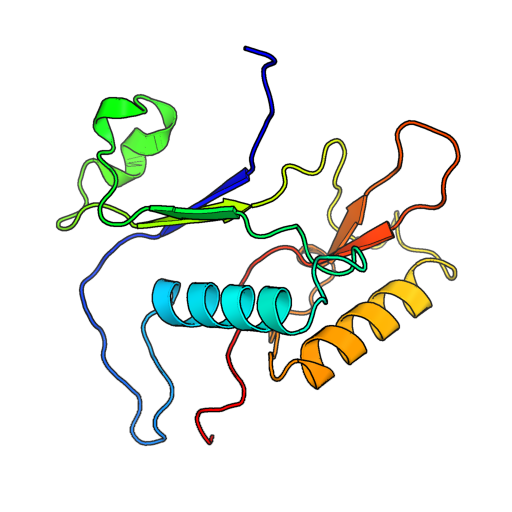2 86 TYR A O 1
ATOM 707 N N . LEU A 1 87 ? -10.994 8.006 0.448 1.00 86.06 87 LEU A N 1
ATOM 708 C CA . LEU A 1 87 ? -11.620 8.260 1.736 1.00 86.06 87 LEU A CA 1
ATOM 709 C C . LEU A 1 87 ? -11.766 9.779 1.910 1.00 86.06 87 LEU A C 1
ATOM 711 O O . LEU A 1 87 ? -10.767 10.449 2.197 1.00 86.06 87 LEU A O 1
ATOM 715 N N . PRO A 1 88 ? -12.963 10.356 1.686 1.00 83.19 88 PRO A N 1
ATOM 716 C CA . PRO A 1 88 ? -13.171 11.780 1.915 1.00 83.19 88 PRO A CA 1
ATOM 717 C C . PRO A 1 88 ? -12.960 12.096 3.400 1.00 83.19 88 PRO A C 1
ATOM 719 O O . PRO A 1 88 ? -13.318 11.298 4.263 1.00 83.19 88 PRO A O 1
ATOM 722 N N . ASN A 1 89 ? -12.381 13.261 3.697 1.00 82.81 89 ASN A N 1
ATOM 723 C CA . ASN A 1 89 ? -12.134 13.731 5.068 1.00 82.81 89 ASN A CA 1
ATOM 724 C C . ASN A 1 89 ? -11.245 12.797 5.916 1.00 82.81 89 ASN A C 1
ATOM 726 O O . ASN A 1 89 ? -11.333 12.805 7.142 1.00 82.81 89 ASN A O 1
ATOM 730 N N . ALA A 1 90 ? -10.401 11.978 5.278 1.00 83.81 90 ALA A N 1
ATOM 731 C CA . ALA A 1 90 ? -9.428 11.164 5.992 1.00 83.81 90 ALA A CA 1
ATOM 732 C C . ALA A 1 90 ? -8.307 12.041 6.575 1.00 83.81 90 ALA A C 1
ATOM 734 O O . ALA A 1 90 ? -7.618 12.755 5.843 1.00 83.81 90 ALA A O 1
ATOM 735 N N . GLU A 1 91 ? -8.083 11.936 7.881 1.00 84.69 91 GLU A N 1
ATOM 736 C CA . GLU A 1 91 ? -7.028 12.646 8.605 1.00 84.69 91 GLU A CA 1
ATOM 737 C C . GLU A 1 91 ? -5.989 11.661 9.131 1.00 84.69 91 GLU A C 1
ATOM 739 O O . GLU A 1 91 ? -6.328 10.584 9.610 1.00 84.69 91 GLU A O 1
ATOM 744 N N . SER A 1 92 ? -4.708 12.022 9.097 1.00 84.06 92 SER A N 1
ATOM 745 C CA . SER A 1 92 ? -3.695 11.248 9.821 1.00 84.06 92 SER A CA 1
ATOM 746 C C . SER A 1 92 ? -3.934 11.344 11.335 1.00 84.06 92 SER A C 1
ATOM 748 O O . SER A 1 92 ? -4.185 12.436 11.856 1.00 84.06 92 SER A O 1
ATOM 750 N N . LEU A 1 93 ? -3.806 10.225 12.050 1.00 81.12 93 LEU A N 1
ATOM 751 C CA . LEU A 1 93 ? -3.876 10.205 13.509 1.00 81.12 93 LEU A CA 1
ATOM 752 C C . LEU A 1 93 ? -2.710 11.016 14.099 1.00 81.12 93 LEU A C 1
ATOM 754 O O . LEU A 1 93 ? -1.570 10.945 13.628 1.00 81.12 93 LEU A O 1
ATOM 758 N N . ASN A 1 94 ? -2.989 11.799 15.133 1.00 82.12 94 ASN A N 1
ATOM 759 C CA . ASN A 1 94 ? -2.039 12.665 15.821 1.00 82.12 94 ASN A CA 1
ATOM 760 C C . ASN A 1 94 ? -2.415 12.822 17.307 1.00 82.12 94 ASN A C 1
ATOM 762 O O . ASN A 1 94 ? -3.415 12.283 17.770 1.00 82.12 94 ASN A O 1
ATOM 766 N N . CYS A 1 95 ? -1.609 13.572 18.061 1.00 79.81 95 CYS A N 1
ATOM 767 C CA . CYS A 1 95 ? -1.805 13.809 19.495 1.00 79.81 95 CYS A CA 1
ATOM 768 C C . CYS A 1 95 ? -2.965 14.762 19.843 1.00 79.81 95 CYS A C 1
ATOM 770 O O . CYS A 1 95 ? -3.087 15.158 20.993 1.00 79.81 95 CYS A O 1
ATOM 772 N N . ILE A 1 96 ? -3.803 15.153 18.885 1.00 82.50 96 ILE A N 1
ATOM 773 C CA . ILE A 1 96 ? -4.972 16.016 19.105 1.00 82.50 96 ILE A CA 1
ATOM 774 C C . ILE A 1 96 ? -6.258 15.261 18.757 1.00 82.50 96 ILE A C 1
ATOM 776 O O . ILE A 1 96 ? -7.247 15.377 19.471 1.00 82.50 96 ILE A O 1
ATOM 780 N N . ASN A 1 97 ? -6.254 14.469 17.680 1.00 79.69 97 ASN A N 1
ATOM 781 C CA . ASN A 1 97 ? -7.430 13.723 17.216 1.00 79.69 97 ASN A CA 1
ATOM 782 C C . ASN A 1 97 ? -7.477 12.255 17.685 1.00 79.69 97 ASN A C 1
ATOM 784 O O . ASN A 1 97 ? -8.347 11.508 17.238 1.00 79.69 97 ASN A O 1
ATOM 788 N N . TYR A 1 98 ? -6.566 11.839 18.568 1.00 75.69 98 TYR A N 1
ATOM 789 C CA . TYR A 1 98 ? -6.624 10.533 19.227 1.00 75.69 98 TYR A CA 1
ATOM 790 C C . TYR A 1 98 ? -7.677 10.510 20.349 1.00 75.69 98 TYR A C 1
ATOM 792 O O . TYR A 1 98 ? -7.896 11.510 21.027 1.00 75.69 98 TYR A O 1
ATOM 800 N N . SER A 1 99 ? -8.324 9.360 20.556 1.00 78.62 99 SER A N 1
ATOM 801 C CA . SER A 1 99 ? -9.293 9.136 21.638 1.00 78.62 99 SER A CA 1
ATOM 802 C C . SER A 1 99 ? -9.287 7.676 22.099 1.00 78.62 99 SER A C 1
ATOM 804 O O . SER A 1 99 ? -8.902 6.776 21.343 1.00 78.62 99 SER A O 1
ATOM 806 N N . ASP A 1 100 ? -9.794 7.424 23.309 1.00 80.69 100 ASP A N 1
ATOM 807 C CA . ASP A 1 100 ? -9.917 6.074 23.884 1.00 80.69 100 ASP A CA 1
ATOM 808 C C . ASP A 1 100 ? -10.826 5.146 23.065 1.00 80.69 100 ASP A C 1
ATOM 810 O O . ASP A 1 100 ? -10.703 3.926 23.124 1.00 80.69 100 ASP A O 1
ATOM 814 N N . THR A 1 101 ? -11.719 5.708 22.249 1.00 77.56 101 THR A N 1
ATOM 815 C CA . THR A 1 101 ? -12.619 4.947 21.373 1.00 77.56 101 THR A CA 1
ATOM 816 C C . THR A 1 101 ? -11.955 4.483 20.075 1.00 77.56 101 THR A C 1
ATOM 818 O O . THR A 1 101 ? -12.357 3.469 19.505 1.00 77.56 101 THR A O 1
ATOM 821 N N . LEU A 1 102 ? -10.919 5.185 19.609 1.00 77.25 102 LEU A N 1
ATOM 822 C CA . LEU A 1 102 ? -10.215 4.881 18.358 1.00 77.25 102 LEU A CA 1
ATOM 823 C C . LEU A 1 102 ? -9.126 3.824 18.542 1.00 77.25 102 LEU A C 1
ATOM 825 O O . LEU A 1 102 ? -8.832 3.054 17.625 1.00 77.25 102 LEU A O 1
ATOM 829 N N . TYR A 1 103 ? -8.528 3.774 19.731 1.00 78.81 103 TYR A N 1
ATOM 830 C CA . TYR A 1 103 ? -7.414 2.880 20.025 1.00 78.81 103 TYR A CA 1
ATOM 831 C C . TYR A 1 103 ? -7.778 1.387 19.890 1.00 78.81 103 TYR A C 1
ATOM 833 O O . TYR A 1 103 ? -7.050 0.665 19.199 1.00 78.81 103 TYR A O 1
ATOM 841 N N . PRO A 1 104 ? -8.923 0.904 20.422 1.00 84.56 104 PRO A N 1
ATOM 842 C CA . PRO A 1 104 ? -9.346 -0.480 20.224 1.00 84.56 104 PRO A CA 1
ATOM 843 C C . PRO A 1 104 ? -9.569 -0.830 18.750 1.00 84.56 104 PRO A C 1
ATOM 845 O O . PRO A 1 104 ? -9.215 -1.928 18.326 1.00 84.56 104 PRO A O 1
ATOM 848 N N . GLN A 1 105 ? -10.098 0.104 17.951 1.00 81.69 105 GLN A N 1
ATOM 849 C CA . GLN A 1 105 ? -10.322 -0.118 16.521 1.00 81.69 105 GLN A CA 1
ATOM 850 C C . GLN A 1 105 ? -9.006 -0.240 15.751 1.00 81.69 105 GLN A C 1
ATOM 852 O O . GLN A 1 105 ? -8.863 -1.132 14.917 1.00 81.69 105 GLN A O 1
ATOM 857 N N . ALA A 1 106 ? -8.025 0.616 16.054 1.00 80.69 106 ALA A N 1
ATOM 858 C CA . ALA A 1 106 ? -6.697 0.540 15.452 1.00 80.69 106 ALA A CA 1
ATOM 859 C C . ALA A 1 106 ? -6.001 -0.788 15.795 1.00 80.69 106 ALA A C 1
ATOM 861 O O . ALA A 1 106 ? -5.420 -1.431 14.918 1.00 80.69 106 ALA A O 1
ATOM 862 N N . ILE A 1 107 ? -6.098 -1.233 17.055 1.00 85.44 107 ILE A N 1
ATOM 863 C CA . ILE A 1 107 ? -5.577 -2.536 17.488 1.00 85.44 107 ILE A CA 1
ATOM 864 C C . ILE A 1 107 ? -6.263 -3.672 16.734 1.00 85.44 107 ILE A C 1
ATOM 866 O O . ILE A 1 107 ? -5.581 -4.575 16.247 1.00 85.44 107 ILE A O 1
ATOM 870 N N . GLU A 1 108 ? -7.591 -3.648 16.640 1.00 87.81 108 GLU A N 1
ATOM 871 C CA . GLU A 1 108 ? -8.332 -4.708 15.962 1.00 87.81 108 GLU A CA 1
ATOM 872 C C . GLU A 1 108 ? -7.996 -4.753 14.472 1.00 87.81 108 GLU A C 1
ATOM 874 O O . GLU A 1 108 ? -7.654 -5.817 13.958 1.00 87.81 108 GLU A O 1
ATOM 879 N N . GLY A 1 109 ? -7.933 -3.597 13.806 1.00 85.50 109 GLY A N 1
ATOM 880 C CA . GLY A 1 109 ? -7.483 -3.509 12.419 1.00 85.50 109 GLY A CA 1
ATOM 881 C C . GLY A 1 109 ? -6.090 -4.104 12.217 1.00 85.50 109 GLY A C 1
ATOM 882 O O . GLY A 1 109 ? -5.872 -4.864 11.273 1.00 85.50 109 GLY A O 1
ATOM 883 N N . MET A 1 110 ? -5.158 -3.855 13.143 1.00 86.56 110 MET A N 1
ATOM 884 C CA . MET A 1 110 ? -3.825 -4.455 13.083 1.00 86.56 110 MET A CA 1
ATOM 885 C C . MET A 1 110 ? -3.815 -5.964 13.305 1.00 86.56 110 MET A C 1
ATOM 887 O O . MET A 1 110 ? -3.054 -6.670 12.640 1.00 86.56 110 MET A O 1
ATOM 891 N N . LYS A 1 111 ? -4.668 -6.484 14.191 1.00 89.94 111 LYS A N 1
ATOM 892 C CA . LYS A 1 111 ? -4.831 -7.933 14.352 1.00 89.94 111 LYS A CA 1
ATOM 893 C C . LYS A 1 111 ? -5.372 -8.570 13.077 1.00 89.94 111 LYS A C 1
ATOM 895 O O . LYS A 1 111 ? -4.875 -9.621 12.688 1.00 89.94 111 LYS A O 1
ATOM 900 N N . GLU A 1 112 ? -6.335 -7.942 12.409 1.00 90.00 112 GLU A N 1
ATOM 901 C CA . GLU A 1 112 ? -6.887 -8.440 11.143 1.00 90.00 112 GLU A CA 1
ATOM 902 C C . GLU A 1 112 ? -5.852 -8.460 10.020 1.00 90.00 112 GLU A C 1
ATOM 904 O O . GLU A 1 112 ? -5.727 -9.448 9.298 1.00 90.00 112 GLU A O 1
ATOM 909 N N . ILE A 1 113 ? -5.058 -7.396 9.918 1.00 88.38 113 ILE A N 1
ATOM 910 C CA . ILE A 1 113 ? -3.922 -7.305 8.997 1.00 88.38 113 ILE A CA 1
ATOM 911 C C . ILE A 1 113 ? -2.927 -8.449 9.238 1.00 88.38 113 ILE A C 1
ATOM 913 O O . ILE A 1 113 ? -2.523 -9.129 8.294 1.00 88.38 113 ILE A O 1
ATOM 917 N N . HIS A 1 114 ? -2.555 -8.693 10.498 1.00 90.25 114 HIS A N 1
ATOM 918 C CA . HIS A 1 114 ? -1.626 -9.766 10.849 1.00 90.25 114 HIS A CA 1
ATOM 919 C C . HIS A 1 114 ? -2.217 -11.155 10.572 1.00 90.25 114 HIS A C 1
ATOM 921 O O . HIS A 1 114 ? -1.517 -12.011 10.034 1.00 90.25 114 HIS A O 1
ATOM 927 N N . ARG A 1 115 ? -3.506 -11.377 10.871 1.00 91.50 115 ARG A N 1
ATOM 928 C CA . ARG A 1 115 ? -4.210 -12.634 10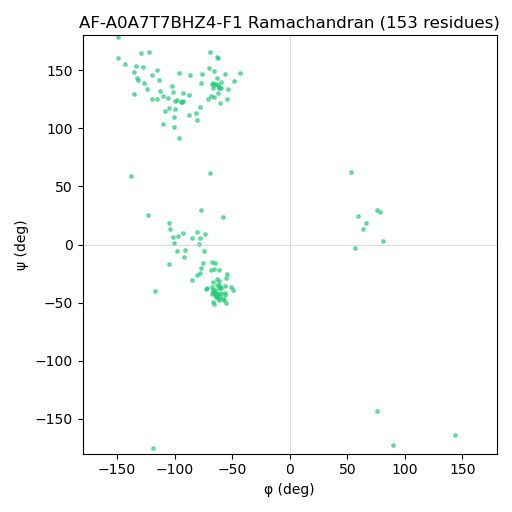.555 1.00 91.50 115 ARG A CA 1
ATOM 929 C C . ARG A 1 115 ? -4.257 -12.916 9.054 1.00 91.50 115 ARG A C 1
ATOM 931 O O . ARG A 1 115 ? -4.202 -14.074 8.662 1.00 91.50 115 ARG A O 1
ATOM 938 N N . ALA A 1 116 ? -4.300 -11.875 8.224 1.00 90.00 116 ALA A N 1
ATOM 939 C CA . ALA A 1 116 ? -4.231 -11.985 6.768 1.00 90.00 116 ALA A CA 1
ATOM 940 C C . ALA A 1 116 ? -2.810 -12.223 6.221 1.00 90.00 116 ALA A C 1
ATOM 942 O O . ALA A 1 116 ? -2.607 -12.198 5.007 1.00 90.00 116 ALA A O 1
ATOM 943 N N . GLY A 1 117 ? -1.806 -12.417 7.081 1.00 89.94 117 GLY A N 1
ATOM 944 C CA . GLY A 1 117 ? -0.447 -12.667 6.615 1.00 89.94 117 GLY A CA 1
ATOM 945 C C . GLY A 1 117 ? 0.260 -11.404 6.108 1.00 89.94 117 GLY A C 1
ATOM 946 O O . GLY A 1 117 ? 1.093 -11.483 5.209 1.00 89.94 117 GLY A O 1
ATOM 947 N N . VAL A 1 118 ? -0.063 -10.219 6.632 1.00 89.38 118 VAL A N 1
ATOM 948 C CA . VAL A 1 118 ? 0.571 -8.960 6.211 1.00 89.38 118 VAL A CA 1
ATOM 949 C C . VAL A 1 118 ? 1.131 -8.207 7.414 1.00 89.38 118 VAL A C 1
ATOM 951 O O . VAL A 1 118 ? 0.485 -8.102 8.445 1.00 89.38 118 VAL A O 1
ATOM 954 N N . HIS A 1 119 ? 2.319 -7.620 7.274 1.00 84.00 119 HIS A N 1
ATOM 955 C CA . HIS A 1 119 ? 2.903 -6.681 8.232 1.00 84.00 119 HIS A CA 1
ATOM 956 C C . HIS A 1 119 ? 2.943 -5.262 7.669 1.00 84.00 119 HIS A C 1
ATOM 958 O O . HIS A 1 119 ? 3.533 -5.028 6.617 1.00 84.00 119 HIS A O 1
ATOM 964 N N . HIS A 1 120 ? 2.409 -4.291 8.411 1.00 74.12 120 HIS A N 1
ATOM 965 C CA . HIS A 1 120 ? 2.472 -2.867 8.044 1.00 74.12 120 HIS A CA 1
ATOM 966 C C . HIS A 1 120 ? 3.888 -2.271 8.203 1.00 74.12 120 HIS A C 1
ATOM 968 O O . HIS A 1 120 ? 4.339 -1.516 7.352 1.00 74.12 120 HIS A O 1
ATOM 974 N N . ARG A 1 121 ? 4.629 -2.677 9.248 1.00 73.75 121 ARG A N 1
ATOM 975 C CA . ARG A 1 121 ? 6.012 -2.256 9.594 1.00 73.75 121 ARG A CA 1
ATOM 976 C C . ARG A 1 121 ? 6.266 -0.748 9.796 1.00 73.75 121 ARG A C 1
ATOM 978 O O . ARG A 1 121 ? 7.375 -0.411 10.196 1.00 73.75 121 ARG A O 1
ATOM 985 N N . ASP A 1 122 ? 5.284 0.133 9.607 1.00 74.00 122 ASP A N 1
ATOM 986 C CA . ASP A 1 122 ? 5.422 1.585 9.806 1.00 74.00 122 ASP A CA 1
ATOM 987 C C . ASP A 1 122 ? 4.186 2.166 10.524 1.00 74.00 122 ASP A C 1
ATOM 989 O O . ASP A 1 122 ? 3.504 3.056 10.019 1.00 74.00 122 ASP A O 1
ATOM 993 N N . LEU A 1 123 ? 3.887 1.665 11.729 1.00 72.44 123 LEU A N 1
ATOM 994 C CA . LEU A 1 123 ? 2.686 2.002 12.522 1.00 72.44 123 LEU A CA 1
ATOM 995 C C . LEU A 1 123 ? 2.733 3.361 13.234 1.00 72.44 123 LEU A C 1
ATOM 997 O O . LEU A 1 123 ? 2.127 3.548 14.288 1.00 72.44 123 LEU A O 1
ATOM 1001 N N . TYR A 1 124 ? 3.447 4.334 12.681 1.00 76.00 124 TYR A N 1
ATOM 1002 C CA . TYR A 1 124 ? 3.414 5.679 13.245 1.00 76.00 124 TYR A CA 1
ATOM 1003 C C . TYR A 1 124 ? 2.016 6.289 13.089 1.00 76.00 124 TYR A C 1
ATOM 1005 O O . TYR A 1 124 ? 1.373 6.039 12.070 1.00 76.00 124 TYR A O 1
ATOM 1013 N N . PRO A 1 125 ? 1.570 7.163 14.014 1.00 75.44 125 PRO A N 1
ATOM 1014 C CA . PRO A 1 125 ? 0.247 7.792 13.944 1.00 75.44 125 PRO A CA 1
ATOM 1015 C C . PRO A 1 125 ? -0.057 8.451 12.592 1.00 75.44 125 PRO A C 1
ATOM 1017 O O . PRO A 1 125 ? -1.146 8.289 12.055 1.00 75.44 125 PRO A O 1
ATOM 1020 N N . ARG A 1 126 ? 0.949 9.065 11.946 1.00 76.06 126 ARG A N 1
ATOM 1021 C CA . ARG A 1 126 ? 0.826 9.631 10.587 1.00 76.06 126 ARG A CA 1
ATOM 1022 C C . ARG A 1 126 ? 0.317 8.631 9.534 1.00 76.06 126 ARG A C 1
ATOM 1024 O O . ARG A 1 126 ? -0.234 9.044 8.510 1.00 76.06 126 ARG A O 1
ATOM 1031 N N . ASN A 1 127 ? 0.541 7.341 9.778 1.00 76.69 127 ASN A N 1
ATOM 1032 C CA . ASN A 1 127 ? 0.165 6.230 8.921 1.00 76.69 127 ASN A CA 1
ATOM 1033 C C . ASN A 1 127 ? -1.093 5.493 9.384 1.00 76.69 127 ASN A C 1
ATOM 1035 O O . ASN A 1 127 ? -1.456 4.483 8.792 1.00 76.69 127 ASN A O 1
ATOM 1039 N N . LEU A 1 128 ? -1.775 5.995 10.403 1.00 80.81 128 LEU A N 1
ATOM 1040 C CA . LEU A 1 128 ? -3.147 5.637 10.717 1.00 80.81 128 LEU A CA 1
ATOM 1041 C C . LEU A 1 128 ? -4.027 6.771 10.199 1.00 80.81 128 LEU A C 1
ATOM 1043 O O . LEU A 1 128 ? -3.715 7.943 10.389 1.00 80.81 128 LEU A O 1
ATOM 1047 N N . LEU A 1 129 ? -5.074 6.428 9.469 1.00 81.06 129 LEU A N 1
ATOM 1048 C CA . LEU A 1 129 ? -6.052 7.354 8.928 1.00 81.06 129 LEU A CA 1
ATOM 1049 C C . LEU A 1 129 ? -7.330 7.237 9.738 1.00 81.06 129 LEU A C 1
ATOM 1051 O O . LEU A 1 129 ? -7.893 6.158 9.856 1.00 81.06 129 LEU A O 1
ATOM 1055 N N . LEU A 1 130 ? -7.806 8.353 10.249 1.00 80.88 130 LEU A N 1
ATOM 1056 C CA . LEU A 1 130 ? -9.123 8.496 10.824 1.00 80.88 130 LEU A CA 1
ATOM 1057 C C . LEU A 1 130 ? -10.079 8.978 9.735 1.00 80.88 130 LEU A C 1
ATOM 1059 O O . LEU A 1 130 ? -9.844 10.018 9.124 1.00 80.88 130 LEU A O 1
ATOM 1063 N N . VAL A 1 131 ? -11.155 8.237 9.498 1.00 77.06 131 VAL A N 1
ATOM 1064 C CA . VAL A 1 131 ? -12.218 8.616 8.565 1.00 77.06 131 VAL A CA 1
ATOM 1065 C C . VAL A 1 131 ? -13.445 8.989 9.381 1.00 77.06 131 VAL A C 1
ATOM 1067 O O . VAL A 1 131 ? -14.011 8.146 10.078 1.00 77.06 131 VAL A O 1
ATOM 1070 N N . ARG A 1 132 ? -13.851 10.260 9.316 1.00 71.44 132 ARG 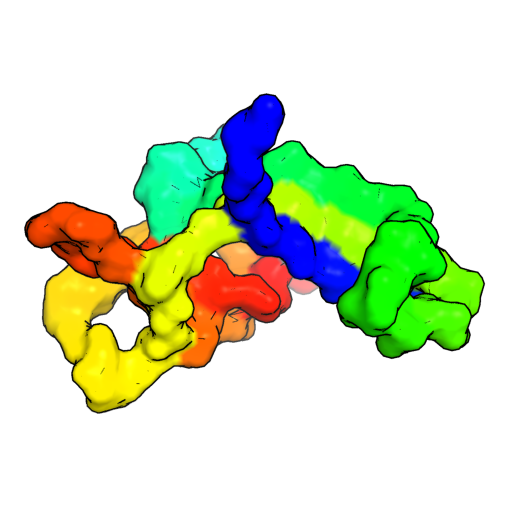A N 1
ATOM 1071 C CA . ARG A 1 132 ? -15.109 10.727 9.913 1.00 71.44 132 ARG A CA 1
ATOM 1072 C C . ARG A 1 132 ? -16.227 10.548 8.888 1.00 71.44 132 ARG A C 1
ATOM 1074 O O . ARG A 1 132 ? -16.071 10.965 7.741 1.00 71.44 132 ARG A O 1
ATOM 1081 N N . GLY A 1 133 ? -17.324 9.902 9.283 1.00 61.81 133 GLY A N 1
ATOM 1082 C CA . GLY A 1 133 ? -18.490 9.727 8.416 1.00 61.81 133 GLY A CA 1
ATOM 1083 C C . GLY A 1 133 ? -19.144 11.059 8.025 1.00 61.81 133 GLY A C 1
ATOM 1084 O O . GLY A 1 133 ? -18.925 12.083 8.667 1.00 61.81 133 GLY A O 1
ATOM 1085 N N . GLN A 1 134 ? -19.951 11.042 6.958 1.00 49.25 134 GLN A N 1
ATOM 1086 C CA . GLN A 1 134 ? -20.800 12.178 6.550 1.00 49.25 134 GLN A CA 1
ATOM 1087 C C . GLN A 1 134 ? -22.047 12.346 7.439 1.00 49.25 134 GLN A C 1
ATOM 1089 O O . GLN A 1 134 ? -22.678 13.396 7.430 1.00 49.25 134 GLN A O 1
ATOM 1094 N N . THR A 1 135 ? -22.385 11.313 8.203 1.00 41.84 135 THR A N 1
ATOM 1095 C CA . THR A 1 135 ? -23.409 11.292 9.253 1.00 41.84 135 THR A CA 1
ATOM 1096 C C . THR A 1 135 ? -22.740 10.885 10.563 1.00 41.84 135 THR A C 1
ATOM 1098 O O . THR A 1 135 ? -21.630 10.353 10.513 1.00 41.84 135 THR A O 1
ATOM 1101 N N . ASP A 1 136 ? -23.410 11.075 11.703 1.00 40.44 136 ASP A N 1
ATOM 1102 C CA . ASP A 1 136 ? -22.961 10.799 13.088 1.00 40.44 136 ASP A CA 1
ATOM 1103 C C . ASP A 1 136 ? -22.535 9.336 13.397 1.00 40.44 136 ASP A C 1
ATOM 1105 O O . ASP A 1 136 ? -22.563 8.877 14.537 1.00 40.44 136 ASP A O 1
ATOM 1109 N N . SER A 1 137 ? -22.135 8.556 12.394 1.00 45.97 137 SER A N 1
ATOM 1110 C CA . SER A 1 137 ? -21.401 7.309 12.556 1.00 45.97 137 SER A CA 1
ATOM 1111 C C . SER A 1 137 ? -20.003 7.577 13.116 1.00 45.97 137 SER A C 1
ATOM 1113 O O . SER A 1 137 ? -19.278 8.450 12.627 1.00 45.97 137 SER A O 1
ATOM 1115 N N . TRP A 1 138 ? -19.628 6.772 14.108 1.00 46.53 138 TRP A N 1
ATOM 1116 C CA . TRP A 1 138 ? -18.336 6.806 14.784 1.00 46.53 138 TRP A CA 1
ATOM 1117 C C . TRP A 1 138 ? -17.149 6.851 13.809 1.00 46.53 138 TRP A C 1
ATOM 1119 O O . TRP A 1 138 ? -17.173 6.164 12.784 1.00 46.53 138 TRP A O 1
ATOM 1129 N N . PRO A 1 139 ? -16.095 7.625 14.125 1.00 54.81 139 PRO A N 1
ATOM 1130 C CA . PRO A 1 139 ? -14.890 7.659 13.310 1.00 54.81 139 PRO A CA 1
ATOM 1131 C C . PRO A 1 139 ? -14.259 6.263 13.225 1.00 54.81 139 PRO A C 1
ATOM 1133 O O . PRO A 1 139 ? -14.139 5.575 14.240 1.00 54.81 139 PRO A O 1
ATOM 1136 N N . ALA A 1 140 ? -13.858 5.864 12.017 1.00 56.44 140 ALA A N 1
ATOM 1137 C CA . ALA A 1 140 ? -13.177 4.599 11.754 1.00 56.44 140 ALA A CA 1
ATOM 1138 C C . ALA A 1 140 ? -11.673 4.834 11.573 1.00 56.44 140 ALA A C 1
ATOM 1140 O O . ALA A 1 140 ? -11.273 5.764 10.868 1.00 56.44 140 ALA A O 1
ATOM 1141 N N . VAL A 1 141 ? -10.833 3.985 12.173 1.00 55.41 141 VAL A N 1
ATOM 1142 C CA . VAL A 1 141 ? -9.385 3.991 11.913 1.00 55.41 141 VAL A CA 1
ATOM 1143 C C . VAL A 1 141 ? -9.045 2.985 10.821 1.00 55.41 141 VAL A C 1
ATOM 1145 O O . VAL A 1 141 ? -9.271 1.786 10.956 1.00 55.41 141 VAL A O 1
ATOM 1148 N N . THR A 1 142 ? -8.430 3.476 9.756 1.00 59.00 142 THR A N 1
ATOM 1149 C CA . THR A 1 142 ? -7.749 2.685 8.739 1.00 59.00 142 THR A CA 1
ATOM 1150 C C . THR A 1 142 ? -6.266 3.060 8.685 1.00 59.00 142 THR A C 1
ATOM 1152 O O . THR A 1 142 ? -5.769 3.801 9.524 1.00 59.00 142 THR A O 1
ATOM 1155 N N . THR A 1 143 ? -5.495 2.513 7.757 1.00 52.12 143 THR A N 1
ATOM 1156 C CA . THR A 1 143 ? -4.033 2.659 7.709 1.00 52.12 143 THR A CA 1
ATOM 1157 C C . THR A 1 143 ? -3.607 3.328 6.400 1.00 52.12 143 THR A C 1
ATOM 1159 O O . THR A 1 143 ? -3.930 2.870 5.304 1.00 52.12 143 THR A O 1
ATOM 1162 N N . LYS A 1 144 ? -2.855 4.431 6.501 1.00 56.97 144 LYS A N 1
ATOM 1163 C CA . LYS A 1 144 ? -2.115 5.039 5.390 1.00 56.97 144 LYS A CA 1
ATOM 1164 C C . LYS A 1 144 ? -0.950 4.137 5.006 1.00 56.97 144 LYS A C 1
ATOM 1166 O O . LYS A 1 144 ? -0.357 3.435 5.823 1.00 56.97 144 LYS A O 1
ATOM 1171 N N . LEU A 1 145 ? -0.596 4.234 3.734 1.00 54.44 145 LEU A N 1
ATOM 1172 C CA . LEU A 1 145 ? 0.294 3.315 3.053 1.00 54.44 145 LEU A CA 1
ATOM 1173 C C . LEU A 1 145 ? 1.735 3.837 3.017 1.00 54.44 145 LEU A C 1
ATOM 1175 O O . LEU A 1 145 ? 2.142 4.485 2.045 1.00 54.44 145 LEU A O 1
ATOM 1179 N N . PRO A 1 146 ? 2.559 3.486 4.004 1.00 48.28 146 PRO A N 1
ATOM 1180 C CA . PRO A 1 146 ? 3.916 3.101 3.648 1.00 48.28 146 PRO A CA 1
ATOM 1181 C C . PRO A 1 146 ? 4.254 1.705 4.172 1.00 48.28 146 PRO A C 1
ATOM 1183 O O . PRO A 1 146 ? 4.077 1.398 5.340 1.00 48.28 146 PRO A O 1
ATOM 1186 N N . SER A 1 147 ? 4.857 0.902 3.293 1.00 50.88 147 SER A N 1
ATOM 1187 C CA . SER A 1 147 ? 5.706 -0.247 3.641 1.00 50.88 147 SER A CA 1
ATOM 1188 C C . SER A 1 147 ? 5.049 -1.564 4.069 1.00 50.88 147 SER A C 1
ATOM 1190 O O . SER A 1 147 ? 5.700 -2.380 4.718 1.00 50.88 147 SER A O 1
ATOM 1192 N N . TRP A 1 148 ? 3.837 -1.844 3.595 1.00 54.50 148 TRP A N 1
ATOM 1193 C CA . TRP A 1 148 ? 3.229 -3.168 3.721 1.00 54.50 148 TRP A CA 1
ATOM 1194 C C . TRP A 1 148 ? 4.121 -4.285 3.169 1.00 54.50 148 TRP A C 1
ATOM 1196 O O . TRP A 1 148 ? 4.680 -4.175 2.073 1.00 54.50 148 TRP A O 1
ATOM 1206 N N . ARG A 1 149 ? 4.254 -5.368 3.936 1.00 56.31 149 ARG A N 1
ATOM 1207 C CA . ARG A 1 149 ? 5.055 -6.544 3.592 1.00 56.31 149 ARG A CA 1
ATOM 1208 C C . ARG A 1 149 ? 4.252 -7.813 3.810 1.00 56.31 149 ARG A C 1
ATOM 1210 O O . ARG A 1 149 ? 3.518 -7.931 4.782 1.00 56.31 149 ARG A O 1
ATOM 1217 N N . ASP A 1 150 ? 4.441 -8.755 2.909 1.00 46.59 150 ASP A N 1
ATOM 1218 C CA . ASP A 1 150 ? 3.859 -10.088 2.962 1.00 46.59 150 ASP A CA 1
ATOM 1219 C C . ASP A 1 150 ? 4.609 -10.983 3.979 1.00 46.59 150 ASP A C 1
ATOM 1221 O O . ASP A 1 150 ? 5.838 -10.910 4.058 1.00 46.59 150 ASP A O 1
ATOM 1225 N N . LEU A 1 151 ? 3.883 -11.791 4.763 1.00 48.03 151 LEU A N 1
ATOM 1226 C CA . LEU A 1 151 ? 4.411 -12.774 5.720 1.00 48.03 151 LEU A CA 1
ATOM 1227 C C . LEU A 1 151 ? 4.931 -14.071 5.082 1.00 48.03 151 LEU A C 1
ATOM 1229 O O . LEU A 1 151 ? 5.714 -14.768 5.718 1.00 48.03 151 LEU A O 1
ATOM 1233 N N . GLU A 1 152 ? 4.531 -14.418 3.856 1.00 42.19 152 GLU A N 1
ATOM 1234 C CA . GLU A 1 152 ? 4.830 -15.744 3.274 1.00 42.19 152 GLU A CA 1
ATOM 1235 C C . GLU A 1 152 ? 6.254 -15.913 2.730 1.00 42.19 152 GLU A C 1
ATOM 1237 O O . GLU A 1 152 ? 6.613 -16.987 2.250 1.00 42.19 152 GLU A O 1
ATOM 1242 N N . LYS A 1 153 ? 7.102 -14.887 2.815 1.00 37.34 153 LYS A N 1
ATOM 1243 C CA . LYS A 1 153 ? 8.526 -15.023 2.494 1.00 37.34 153 LYS A CA 1
ATOM 1244 C C . LYS A 1 153 ? 9.307 -14.912 3.791 1.00 37.34 153 LYS A C 1
ATOM 1246 O O . LYS A 1 153 ? 9.406 -13.824 4.357 1.00 37.34 153 LYS A O 1
ATOM 1251 N N . HIS A 1 154 ? 9.763 -16.074 4.261 1.00 34.91 154 HIS A N 1
ATOM 1252 C CA . HIS A 1 154 ? 10.552 -16.258 5.473 1.00 34.91 154 HIS A CA 1
ATOM 1253 C C . HIS A 1 154 ? 11.656 -15.200 5.612 1.00 34.91 154 HIS A C 1
ATOM 1255 O O . HIS A 1 154 ? 12.152 -14.646 4.636 1.00 34.91 154 HIS A O 1
ATOM 1261 N N . TRP A 1 155 ? 11.930 -14.866 6.866 1.00 42.81 155 TRP A N 1
ATOM 1262 C CA . TRP A 1 155 ? 12.762 -13.762 7.329 1.00 42.81 155 TRP A CA 1
ATOM 1263 C C . TRP A 1 155 ? 14.240 -13.962 7.082 1.00 42.81 155 TRP A C 1
ATOM 1265 O O . TRP A 1 155 ? 14.764 -15.081 7.268 1.00 42.81 155 TRP A O 1
#